Protein AF-A0A855X5H6-F1 (afdb_monomer_lite)

Radius of gyration: 11.98 Å; chains: 1; bounding box: 23×28×37 Å

Organism: NCBI:txid2072418

Structure (mmCIF, N/CA/C/O backbone):
data_AF-A0A855X5H6-F1
#
_entry.id   AF-A0A855X5H6-F1
#
loop_
_atom_site.group_PDB
_atom_site.id
_atom_site.type_symbol
_atom_site.label_atom_id
_atom_site.label_alt_id
_atom_site.label_comp_id
_atom_site.label_asym_id
_atom_site.label_entity_id
_atom_site.label_seq_id
_atom_site.pdbx_PDB_ins_code
_atom_site.Cartn_x
_atom_site.Cartn_y
_atom_site.Cartn_z
_atom_site.occupancy
_atom_site.B_iso_or_equiv
_atom_site.auth_seq_id
_atom_site.auth_comp_id
_atom_site.auth_asym_id
_atom_site.auth_atom_id
_atom_site.pdbx_PDB_model_num
ATOM 1 N N . MET A 1 1 ? -7.395 -4.389 -3.357 1.00 89.38 1 MET A N 1
ATOM 2 C CA . MET A 1 1 ? -7.194 -4.976 -2.013 1.00 89.38 1 MET A CA 1
ATOM 3 C C . MET A 1 1 ? -6.964 -3.842 -1.040 1.00 89.38 1 MET A C 1
ATOM 5 O O . MET A 1 1 ? -6.500 -2.794 -1.471 1.00 89.38 1 MET A O 1
ATOM 9 N N . GLN A 1 2 ? -7.265 -4.033 0.241 1.00 91.44 2 GLN A N 1
ATOM 10 C CA . GLN A 1 2 ? -7.039 -3.009 1.257 1.00 91.44 2 GLN A CA 1
ATOM 11 C C . GLN A 1 2 ? -5.911 -3.440 2.193 1.00 91.44 2 GLN A C 1
ATOM 13 O O . GLN A 1 2 ? -5.823 -4.610 2.547 1.00 91.44 2 GLN A O 1
ATOM 18 N N . GLY A 1 3 ? -5.049 -2.507 2.583 1.00 93.25 3 GLY A N 1
ATOM 19 C CA . GLY A 1 3 ? -3.973 -2.763 3.536 1.00 93.25 3 GLY A CA 1
ATOM 20 C C . GLY A 1 3 ? -3.696 -1.544 4.399 1.00 93.25 3 GLY A C 1
ATOM 21 O O . GLY A 1 3 ? -3.971 -0.416 3.996 1.00 93.25 3 GLY A O 1
ATOM 22 N N . LYS A 1 4 ? -3.164 -1.771 5.595 1.00 94.81 4 LYS A N 1
ATOM 23 C CA . LYS A 1 4 ? -2.699 -0.727 6.510 1.00 94.81 4 LYS A CA 1
ATOM 24 C C . LYS A 1 4 ? -1.206 -0.511 6.303 1.00 94.81 4 LYS A C 1
ATOM 26 O O . LYS A 1 4 ? -0.445 -1.477 6.322 1.00 94.81 4 LYS A O 1
ATOM 31 N N . ILE A 1 5 ? -0.783 0.738 6.145 1.00 93.94 5 ILE A N 1
ATOM 3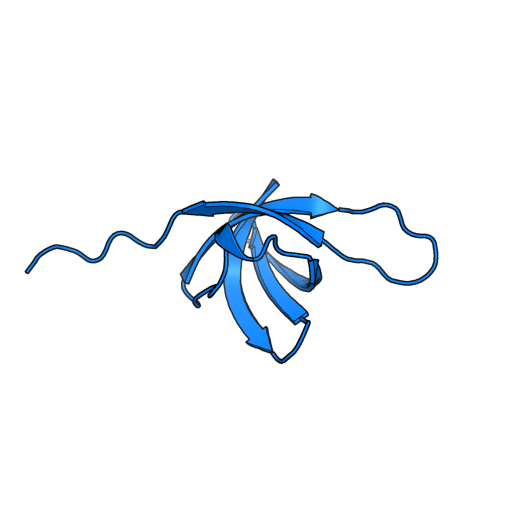2 C CA . ILE A 1 5 ? 0.636 1.085 6.077 1.00 93.94 5 ILE A CA 1
ATOM 33 C C . ILE A 1 5 ? 1.258 0.876 7.456 1.00 93.94 5 ILE A C 1
ATOM 35 O O . ILE A 1 5 ? 0.862 1.510 8.429 1.00 93.94 5 ILE A O 1
ATOM 39 N N . ILE A 1 6 ? 2.248 -0.006 7.543 1.00 94.56 6 ILE A N 1
ATOM 40 C CA . ILE A 1 6 ? 3.014 -0.267 8.773 1.00 94.56 6 ILE A CA 1
ATOM 41 C C . ILE A 1 6 ? 4.447 0.276 8.693 1.00 94.56 6 ILE A C 1
ATOM 43 O O . ILE A 1 6 ? 5.140 0.333 9.704 1.00 94.56 6 ILE A O 1
ATOM 47 N N . GLY A 1 7 ? 4.881 0.718 7.511 1.00 94.12 7 GLY A N 1
ATOM 48 C CA . GLY A 1 7 ? 6.182 1.339 7.287 1.00 94.12 7 GLY A CA 1
ATOM 49 C C . GLY A 1 7 ? 6.295 1.926 5.882 1.00 94.12 7 GLY A C 1
ATOM 50 O O . GLY A 1 7 ? 5.669 1.432 4.944 1.00 94.12 7 GLY A O 1
ATOM 51 N N . ILE A 1 8 ? 7.096 2.981 5.744 1.00 93.38 8 ILE A N 1
ATOM 52 C CA . ILE A 1 8 ? 7.386 3.653 4.473 1.00 93.38 8 ILE A CA 1
ATOM 53 C C . ILE A 1 8 ? 8.898 3.837 4.396 1.00 93.38 8 ILE A C 1
ATOM 55 O O . ILE A 1 8 ? 9.492 4.374 5.334 1.00 93.38 8 ILE A O 1
ATOM 59 N N . LYS A 1 9 ? 9.521 3.393 3.303 1.00 91.88 9 LYS A N 1
ATOM 60 C CA . LYS A 1 9 ? 10.956 3.569 3.072 1.00 91.88 9 LYS A CA 1
ATOM 61 C C . LYS A 1 9 ? 11.199 3.886 1.604 1.00 91.88 9 LYS A C 1
ATOM 63 O O . LYS A 1 9 ? 11.011 3.021 0.764 1.00 91.88 9 LYS A O 1
ATOM 68 N N . GLU A 1 10 ? 11.638 5.110 1.321 1.00 86.50 10 GLU A N 1
ATOM 69 C CA . GLU A 1 10 ? 11.922 5.577 -0.045 1.00 86.50 10 GLU A CA 1
ATOM 70 C C . GLU A 1 10 ? 10.726 5.343 -0.992 1.00 86.50 10 GLU A C 1
ATOM 72 O O . GLU A 1 10 ? 9.695 5.999 -0.838 1.00 86.50 10 GLU A O 1
ATOM 77 N N . ASP A 1 11 ? 10.844 4.416 -1.944 1.00 86.00 11 ASP A N 1
ATOM 78 C CA . ASP A 1 11 ? 9.820 4.014 -2.913 1.00 86.00 11 ASP A CA 1
ATOM 79 C C . ASP A 1 11 ? 9.093 2.704 -2.547 1.00 86.00 11 ASP A C 1
ATOM 81 O O . ASP A 1 11 ? 8.296 2.192 -3.338 1.00 86.00 11 ASP A O 1
ATOM 85 N N . GLU A 1 12 ? 9.327 2.169 -1.346 1.00 91.25 12 GLU A N 1
ATOM 86 C CA . GLU A 1 12 ? 8.696 0.961 -0.817 1.00 91.25 12 GLU A CA 1
ATOM 87 C C . GLU A 1 12 ? 7.663 1.254 0.279 1.00 91.25 12 GLU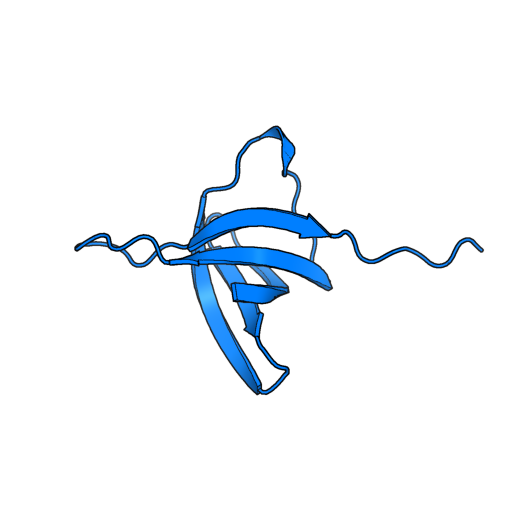 A C 1
ATOM 89 O O . GLU A 1 12 ? 7.854 2.082 1.178 1.00 91.25 12 GLU A O 1
ATOM 94 N N . LEU A 1 13 ? 6.567 0.495 0.232 1.00 92.50 13 LEU A N 1
ATOM 95 C CA . LEU A 1 13 ? 5.548 0.447 1.272 1.00 92.50 13 LEU A CA 1
ATOM 96 C C . LEU A 1 13 ? 5.523 -0.917 1.932 1.00 92.50 13 LEU A C 1
ATOM 98 O O . LEU A 1 13 ? 5.477 -1.932 1.242 1.00 92.50 13 LEU A O 1
ATOM 102 N N . TYR A 1 14 ? 5.454 -0.917 3.259 1.00 94.62 14 TYR A N 1
ATOM 103 C CA . TYR A 1 14 ? 5.168 -2.095 4.065 1.00 94.62 14 TYR A CA 1
ATOM 104 C C . TYR A 1 14 ? 3.689 -2.068 4.433 1.00 94.62 14 TYR A C 1
ATOM 106 O O . TYR A 1 14 ? 3.216 -1.122 5.072 1.00 94.62 14 TYR A O 1
ATOM 114 N N . LEU A 1 15 ? 2.961 -3.104 4.027 1.00 94.00 15 LEU A N 1
ATOM 115 C CA . LEU A 1 15 ? 1.524 -3.224 4.220 1.00 94.00 15 LEU A CA 1
ATOM 116 C C . LEU A 1 15 ? 1.185 -4.442 5.069 1.00 94.00 15 LEU A C 1
ATOM 118 O O . LEU A 1 15 ? 1.744 -5.523 4.887 1.00 94.00 15 LEU A O 1
ATOM 122 N N . GLU A 1 16 ? 0.219 -4.256 5.960 1.00 94.62 16 GLU A N 1
ATOM 123 C CA . GLU A 1 16 ? -0.491 -5.327 6.650 1.00 94.62 16 GLU A CA 1
ATOM 124 C C . GLU A 1 16 ? -1.891 -5.468 6.038 1.00 94.62 16 GLU A C 1
ATOM 126 O O . GLU A 1 16 ? -2.676 -4.516 6.039 1.00 94.62 16 GLU A O 1
ATOM 131 N N . VAL A 1 17 ? -2.190 -6.642 5.487 1.00 91.06 17 VAL A N 1
ATOM 132 C CA . VAL A 1 17 ? -3.470 -7.007 4.864 1.00 91.06 17 VAL A CA 1
ATOM 133 C C . VAL A 1 17 ? -4.143 -8.069 5.726 1.00 91.06 17 VAL A C 1
ATOM 135 O O . VAL A 1 17 ? -3.491 -9.021 6.159 1.00 91.06 17 VAL A O 1
ATOM 138 N N . ASP A 1 18 ? -5.435 -7.873 5.999 1.00 85.81 18 ASP A N 1
ATOM 139 C CA . ASP A 1 18 ? -6.277 -8.774 6.800 1.00 85.81 18 ASP A CA 1
ATOM 140 C C . ASP A 1 18 ? -5.665 -9.172 8.160 1.00 85.81 18 ASP A C 1
ATOM 142 O O . ASP A 1 18 ? -5.872 -10.277 8.648 1.00 85.81 18 ASP A O 1
ATOM 146 N N . GLU A 1 19 ? -4.867 -8.277 8.760 1.00 78.19 19 GLU A N 1
ATOM 147 C CA . GLU A 1 19 ? -4.197 -8.443 10.069 1.00 78.19 19 GLU A CA 1
ATOM 148 C C . GLU A 1 19 ? -3.245 -9.652 10.184 1.00 78.19 19 GLU A C 1
ATOM 150 O O . GLU A 1 19 ? -2.709 -9.926 11.256 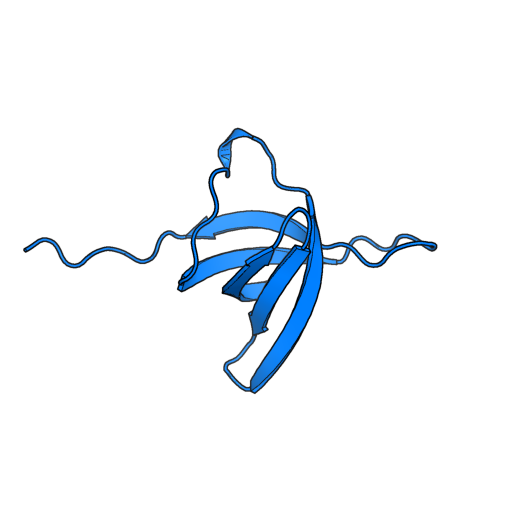1.00 78.19 19 GLU A O 1
ATOM 155 N N . GLN A 1 20 ? -2.986 -10.355 9.081 1.00 80.06 20 GLN A N 1
ATOM 156 C CA . GLN A 1 20 ? -2.201 -11.592 9.061 1.00 80.06 20 GLN A CA 1
ATOM 157 C C . GLN A 1 20 ? -1.059 -11.537 8.050 1.00 80.06 20 GLN A C 1
ATOM 159 O O . GLN A 1 20 ? 0.033 -12.040 8.318 1.00 80.06 20 GLN A O 1
ATOM 164 N N . LEU A 1 21 ? -1.286 -10.915 6.892 1.00 87.56 21 LEU A N 1
ATOM 165 C CA . LEU A 1 21 ? -0.328 -10.923 5.798 1.00 87.56 21 LEU A CA 1
ATOM 166 C C . LEU A 1 21 ? 0.444 -9.609 5.772 1.00 87.56 21 LEU A C 1
ATOM 168 O O . LEU A 1 21 ? -0.113 -8.540 5.526 1.00 87.56 21 LEU A O 1
ATOM 172 N N . ARG A 1 22 ? 1.753 -9.699 6.010 1.00 91.69 22 ARG A N 1
ATOM 173 C CA . ARG A 1 22 ? 2.676 -8.566 5.933 1.00 91.69 22 ARG A CA 1
ATOM 174 C C . ARG A 1 22 ? 3.583 -8.733 4.735 1.00 91.69 22 ARG A C 1
ATOM 176 O O . ARG A 1 22 ? 4.240 -9.761 4.597 1.00 91.69 22 ARG A O 1
ATOM 183 N N . PHE A 1 23 ? 3.642 -7.718 3.890 1.00 89.94 23 PHE A N 1
ATOM 184 C CA . PHE A 1 23 ? 4.565 -7.697 2.763 1.00 89.94 23 PHE A CA 1
ATOM 185 C C . PHE A 1 23 ? 5.024 -6.274 2.480 1.00 89.94 23 PHE A C 1
ATOM 187 O O . PHE A 1 23 ? 4.412 -5.306 2.935 1.00 89.94 23 PHE A O 1
ATOM 194 N N . HIS A 1 24 ? 6.108 -6.155 1.720 1.00 90.44 24 HIS A N 1
ATOM 195 C CA . HIS A 1 24 ? 6.533 -4.885 1.161 1.00 90.44 24 HIS A CA 1
ATOM 196 C C . HIS A 1 24 ? 6.585 -4.961 -0.355 1.00 90.44 24 HIS A C 1
ATOM 198 O O . HIS A 1 24 ? 6.785 -6.025 -0.942 1.00 90.44 24 HIS A O 1
ATOM 204 N N . SER A 1 25 ? 6.342 -3.826 -0.990 1.00 91.12 25 SER A N 1
ATOM 205 C CA . SER A 1 25 ? 6.409 -3.696 -2.436 1.00 91.12 25 SER A CA 1
ATOM 206 C C . SER A 1 25 ? 6.683 -2.245 -2.788 1.00 91.12 25 SER A C 1
ATOM 208 O O . SER A 1 25 ? 6.289 -1.328 -2.058 1.00 91.12 25 SER A O 1
ATOM 210 N N . ARG A 1 26 ? 7.330 -2.034 -3.934 1.00 91.81 26 ARG A N 1
ATOM 211 C CA . ARG A 1 26 ? 7.400 -0.701 -4.519 1.00 91.81 26 ARG A CA 1
ATOM 212 C C . ARG A 1 26 ? 6.006 -0.190 -4.812 1.00 91.81 26 ARG A C 1
ATOM 214 O O . ARG A 1 26 ? 5.120 -0.969 -5.165 1.00 91.81 26 ARG A O 1
ATOM 221 N N . PHE A 1 27 ? 5.806 1.114 -4.722 1.00 91.06 27 PHE A N 1
ATOM 222 C CA . PHE A 1 27 ? 4.489 1.682 -4.960 1.00 91.06 27 PHE A CA 1
ATOM 223 C C . PHE A 1 27 ? 4.504 2.839 -5.945 1.00 91.06 27 PHE A C 1
ATOM 225 O O . PHE A 1 27 ? 5.483 3.558 -6.108 1.00 91.06 27 PHE A O 1
ATOM 232 N N . VAL A 1 28 ? 3.360 3.029 -6.595 1.00 90.31 28 VAL A N 1
ATOM 233 C CA . VAL A 1 28 ? 3.069 4.225 -7.380 1.00 90.31 28 VAL A CA 1
ATOM 234 C C . VAL A 1 28 ? 1.800 4.849 -6.822 1.00 90.31 28 VAL A C 1
ATOM 236 O O . VAL A 1 28 ? 0.736 4.221 -6.807 1.00 90.31 28 VAL A O 1
ATOM 239 N N . ALA A 1 29 ? 1.911 6.098 -6.375 1.00 89.94 29 ALA A N 1
ATOM 240 C CA . ALA A 1 29 ? 0.799 6.885 -5.860 1.00 89.94 29 ALA A CA 1
ATOM 241 C C . ALA A 1 29 ? 0.649 8.188 -6.666 1.00 89.94 29 ALA A C 1
ATOM 243 O O . ALA A 1 29 ? 1.628 8.923 -6.826 1.00 89.94 29 ALA A O 1
ATOM 244 N N . PRO A 1 30 ? -0.561 8.519 -7.155 1.00 88.31 30 PRO A N 1
ATOM 245 C CA . PRO A 1 30 ? -0.860 9.847 -7.685 1.00 88.31 30 PRO A CA 1
ATOM 246 C C . PRO A 1 30 ? -0.462 10.944 -6.686 1.00 88.31 30 PRO A C 1
ATOM 248 O O . PRO A 1 30 ? -0.720 10.787 -5.496 1.00 88.31 30 PRO A O 1
ATOM 251 N N . GLN A 1 31 ? 0.085 12.074 -7.154 1.00 86.75 31 GLN A N 1
ATOM 252 C CA . GLN A 1 31 ? 0.519 13.178 -6.273 1.00 86.75 31 GLN A CA 1
ATOM 253 C C . GLN A 1 31 ? -0.581 13.654 -5.310 1.00 86.75 31 GLN A C 1
ATOM 255 O O . GLN A 1 31 ? -0.299 13.967 -4.164 1.00 86.75 31 GLN A O 1
ATOM 260 N N . ARG A 1 32 ? -1.850 13.629 -5.738 1.00 87.81 32 ARG A N 1
ATOM 261 C CA . ARG A 1 32 ? -3.014 13.990 -4.904 1.00 87.81 32 ARG A CA 1
ATOM 262 C C . ARG A 1 32 ? -3.261 13.071 -3.697 1.00 87.81 32 ARG A C 1
ATOM 264 O O . ARG A 1 32 ? -4.039 13.432 -2.828 1.00 87.81 32 ARG A O 1
ATOM 271 N N . LEU A 1 33 ? -2.702 11.859 -3.711 1.00 85.25 33 LEU A N 1
ATOM 272 C CA . LEU A 1 33 ? -2.810 10.876 -2.626 1.00 85.25 33 LEU A CA 1
ATOM 273 C C . LEU A 1 33 ? -1.568 10.881 -1.727 1.00 85.25 33 LEU A C 1
ATOM 275 O O . LEU A 1 33 ? -1.475 10.062 -0.822 1.00 85.25 33 LEU A O 1
ATOM 279 N N . GLN A 1 34 ? -0.603 11.755 -2.010 1.00 84.44 34 GLN A N 1
ATOM 280 C CA . GLN A 1 34 ? 0.587 11.949 -1.197 1.00 84.44 34 GLN A CA 1
ATOM 281 C C . GLN A 1 34 ? 0.417 13.202 -0.317 1.00 84.44 34 GLN A C 1
ATOM 283 O O . GLN A 1 34 ? -0.279 14.135 -0.724 1.00 84.44 34 GLN A O 1
ATOM 288 N N . PRO A 1 35 ? 1.080 13.271 0.850 1.00 87.69 35 PRO A N 1
ATOM 289 C CA . PRO A 1 35 ? 1.931 12.236 1.441 1.00 87.69 35 PRO A CA 1
ATOM 290 C C . PRO A 1 35 ? 1.127 11.058 2.010 1.00 87.69 35 PRO A C 1
ATOM 292 O O . PRO A 1 35 ? -0.033 11.200 2.379 1.00 87.69 35 PRO A O 1
ATOM 295 N N . LEU A 1 36 ? 1.768 9.891 2.067 1.00 89.94 36 LEU A N 1
ATOM 296 C CA . LEU A 1 36 ? 1.244 8.710 2.754 1.00 89.94 36 LEU A CA 1
ATOM 297 C C . LEU A 1 36 ? 1.816 8.666 4.168 1.00 89.94 36 LEU A C 1
ATOM 299 O O . LEU A 1 36 ? 2.985 9.010 4.366 1.00 89.94 36 LEU A O 1
ATOM 303 N N . HIS A 1 37 ? 1.031 8.195 5.131 1.00 92.00 37 HIS A N 1
ATOM 304 C CA . HIS A 1 37 ? 1.470 8.063 6.512 1.00 92.00 37 HIS A CA 1
ATOM 305 C C . HIS A 1 37 ? 1.348 6.628 7.020 1.00 92.00 37 HIS A C 1
ATOM 307 O O . HIS A 1 37 ? 0.513 5.836 6.585 1.00 92.00 37 HIS A O 1
ATOM 313 N N . VAL A 1 38 ? 2.209 6.286 7.980 1.00 92.44 38 VAL A N 1
ATOM 314 C CA . VAL A 1 38 ? 2.062 5.043 8.743 1.00 92.44 38 VAL A CA 1
ATOM 315 C C . VAL A 1 38 ? 0.714 5.082 9.466 1.00 92.44 38 VAL A C 1
ATOM 317 O O . VAL A 1 38 ? 0.319 6.125 9.979 1.00 92.44 38 VAL A O 1
ATOM 320 N N . LEU A 1 39 ? 0.042 3.931 9.512 1.00 92.31 39 LEU A N 1
ATOM 321 C CA . LEU A 1 39 ? -1.330 3.693 9.975 1.00 92.31 39 LEU A CA 1
ATOM 322 C C . LEU A 1 39 ? -2.448 4.070 8.993 1.00 92.31 39 LEU A C 1
ATOM 324 O O . LEU A 1 39 ? -3.589 3.674 9.245 1.00 92.31 39 LEU A O 1
ATOM 328 N N . ASP A 1 40 ? -2.157 4.728 7.867 1.00 92.19 40 ASP A N 1
ATOM 329 C CA . ASP A 1 40 ? -3.175 4.954 6.837 1.00 92.19 40 ASP A CA 1
ATOM 330 C C . ASP A 1 40 ? -3.642 3.627 6.233 1.00 92.19 40 ASP A C 1
ATOM 332 O O . ASP A 1 40 ? -2.857 2.691 6.031 1.00 92.19 40 ASP A O 1
ATOM 336 N N . ARG A 1 41 ? -4.933 3.545 5.905 1.00 92.75 41 ARG A N 1
ATOM 337 C CA . ARG A 1 41 ? -5.484 2.417 5.149 1.00 92.75 41 ARG A CA 1
ATOM 338 C C . ARG A 1 41 ? -5.505 2.786 3.677 1.00 92.75 41 ARG A C 1
ATOM 340 O O . ARG A 1 41 ? -6.065 3.804 3.290 1.00 92.75 41 ARG A O 1
ATOM 347 N N . VAL A 1 42 ? -4.926 1.948 2.833 1.00 93.19 42 VAL A N 1
ATOM 348 C CA . VAL A 1 42 ? -4.855 2.182 1.391 1.00 93.19 42 VAL A CA 1
ATOM 349 C C . VAL A 1 42 ? -5.590 1.097 0.630 1.00 93.19 42 VAL A C 1
ATOM 351 O O . VAL A 1 42 ? -5.493 -0.084 0.963 1.00 93.19 42 VAL A O 1
ATOM 354 N N . ASN A 1 43 ? -6.311 1.494 -0.417 1.00 94.31 43 ASN A N 1
ATOM 355 C CA . ASN A 1 43 ? -6.786 0.557 -1.428 1.00 94.31 43 ASN A CA 1
ATOM 356 C C . ASN A 1 43 ? -5.779 0.532 -2.574 1.00 94.31 43 ASN A C 1
ATOM 358 O O . ASN A 1 43 ? -5.392 1.578 -3.101 1.00 94.31 43 ASN A O 1
ATOM 362 N N . PHE A 1 44 ? -5.337 -0.660 -2.946 1.00 93.06 44 PHE A N 1
ATOM 363 C CA . PHE A 1 44 ? -4.287 -0.847 -3.927 1.00 93.06 44 PHE A CA 1
ATOM 364 C C . PHE A 1 44 ? -4.534 -2.073 -4.807 1.00 93.06 44 PHE A C 1
ATOM 366 O O . PHE A 1 44 ? -5.268 -3.004 -4.463 1.00 93.06 44 PHE A O 1
ATOM 373 N N . SER A 1 45 ? -3.886 -2.077 -5.964 1.00 92.25 45 SER A N 1
ATOM 374 C CA . SER A 1 45 ? -3.880 -3.196 -6.907 1.00 92.25 45 SER A CA 1
ATOM 375 C C . SER A 1 45 ? -2.450 -3.577 -7.255 1.00 92.25 45 SER A C 1
ATOM 377 O O . SER A 1 45 ? -1.614 -2.689 -7.433 1.00 92.25 45 SER A O 1
ATOM 379 N N . PHE A 1 46 ? -2.179 -4.872 -7.415 1.00 89.56 46 PHE A N 1
ATOM 380 C CA . PHE A 1 46 ? -0.923 -5.317 -8.012 1.00 89.56 46 PHE A CA 1
ATOM 381 C C . PHE A 1 46 ? -0.864 -4.886 -9.472 1.00 89.56 46 PHE A C 1
ATOM 383 O O . PHE A 1 46 ? -1.834 -5.047 -10.216 1.00 89.56 46 PHE A O 1
ATOM 390 N N . VAL A 1 47 ? 0.274 -4.334 -9.876 1.00 86.81 47 VAL A N 1
ATOM 391 C CA . VAL A 1 47 ? 0.561 -4.083 -11.282 1.00 86.81 47 VAL A CA 1
ATOM 392 C C . VAL A 1 47 ? 1.268 -5.326 -11.819 1.00 86.81 47 VAL A C 1
ATOM 394 O O . VAL A 1 47 ? 2.360 -5.643 -11.343 1.00 86.81 47 VAL A O 1
ATOM 397 N N . PRO A 1 48 ? 0.677 -6.053 -12.782 1.00 72.50 48 PRO A N 1
ATOM 398 C CA . PRO A 1 48 ? 1.349 -7.170 -13.427 1.00 72.50 48 PRO A CA 1
ATOM 399 C C . PRO A 1 48 ? 2.459 -6.607 -14.322 1.00 72.50 48 PRO A C 1
ATOM 401 O O . PRO A 1 48 ? 2.233 -6.278 -15.482 1.00 72.50 48 PRO A O 1
ATOM 404 N N . SER A 1 49 ? 3.653 -6.430 -13.763 1.00 64.69 49 SER A N 1
ATOM 405 C CA . SER A 1 49 ? 4.853 -6.060 -14.509 1.00 64.69 49 SER A CA 1
ATOM 406 C C . SER A 1 49 ? 5.871 -7.187 -14.392 1.00 64.69 49 SER A C 1
ATOM 408 O O . SER A 1 49 ? 6.151 -7.660 -13.294 1.00 64.69 49 SER A O 1
ATOM 410 N N . GLY A 1 50 ? 6.415 -7.630 -15.527 1.00 61.59 50 GLY A N 1
ATOM 411 C CA . GLY A 1 50 ? 7.300 -8.798 -15.617 1.00 61.59 50 GLY A CA 1
ATOM 412 C C . GLY A 1 50 ? 8.698 -8.615 -15.015 1.00 61.59 50 GLY A C 1
ATOM 413 O O . GLY A 1 50 ? 9.495 -9.543 -15.081 1.00 61.59 50 GLY A O 1
ATOM 414 N N . THR A 1 51 ? 9.017 -7.445 -14.454 1.00 68.69 51 THR A N 1
ATOM 415 C CA . THR A 1 51 ? 10.364 -7.123 -13.952 1.00 68.69 51 THR A CA 1
ATOM 416 C C . THR A 1 51 ? 10.406 -6.719 -12.482 1.00 68.69 51 THR A C 1
ATOM 418 O O . THR A 1 51 ? 11.307 -7.163 -11.777 1.00 68.69 51 THR A O 1
ATOM 421 N N . VAL A 1 52 ? 9.460 -5.910 -11.988 1.00 68.31 52 VAL A N 1
ATOM 422 C CA . VAL A 1 52 ? 9.434 -5.481 -10.578 1.00 68.31 52 VAL A CA 1
ATOM 423 C C . VAL A 1 52 ? 7.998 -5.486 -10.050 1.00 68.31 52 VAL A C 1
ATOM 425 O O . VAL A 1 52 ? 7.164 -4.754 -10.590 1.00 68.31 52 VAL A O 1
ATOM 428 N N . PRO A 1 53 ? 7.690 -6.269 -8.999 1.00 75.00 53 PRO A N 1
ATOM 429 C CA . PRO A 1 53 ? 6.368 -6.261 -8.394 1.00 75.00 53 PRO A CA 1
ATOM 430 C C . PRO A 1 53 ? 6.143 -4.919 -7.699 1.00 75.00 53 PRO A C 1
ATOM 432 O O . PRO A 1 53 ? 6.822 -4.584 -6.724 1.00 75.00 53 PRO A O 1
ATOM 435 N N . CYS A 1 54 ? 5.183 -4.151 -8.208 1.00 88.56 54 CYS A N 1
ATOM 436 C CA . CYS A 1 54 ? 4.754 -2.905 -7.597 1.00 88.56 54 CYS A CA 1
ATOM 437 C C . CYS A 1 54 ?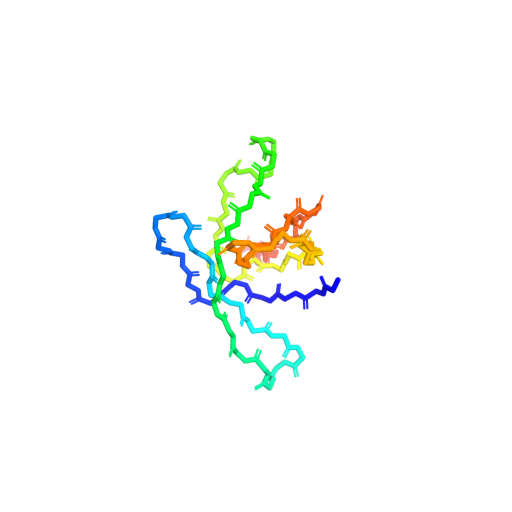 3.241 -2.874 -7.386 1.00 88.56 54 CYS A C 1
ATOM 439 O O . CYS A 1 54 ? 2.461 -3.550 -8.068 1.00 88.56 54 CYS A O 1
ATOM 441 N N . ILE A 1 55 ? 2.823 -2.061 -6.425 1.00 91.38 55 ILE A N 1
ATOM 442 C CA . ILE A 1 55 ? 1.423 -1.793 -6.135 1.00 91.38 55 ILE A CA 1
ATOM 443 C C . ILE A 1 55 ? 1.051 -0.383 -6.580 1.00 91.38 55 ILE A C 1
ATOM 445 O O . ILE A 1 55 ? 1.792 0.582 -6.400 1.00 91.38 55 ILE A O 1
ATOM 449 N N . LYS A 1 56 ? -0.136 -0.242 -7.158 1.00 92.12 56 LYS A N 1
ATOM 450 C CA . LYS A 1 56 ? -0.713 1.064 -7.466 1.00 92.12 56 LYS A CA 1
ATOM 451 C C . LYS A 1 56 ? -1.710 1.434 -6.383 1.00 92.12 56 LYS A C 1
ATOM 453 O O . LYS A 1 56 ? -2.686 0.710 -6.191 1.00 92.12 56 LYS A O 1
ATOM 458 N N . ILE A 1 57 ? -1.491 2.568 -5.727 1.00 93.25 57 ILE A N 1
ATOM 459 C CA . ILE A 1 57 ? -2.422 3.096 -4.728 1.00 93.25 57 ILE A CA 1
ATOM 460 C C . ILE A 1 57 ? -3.558 3.818 -5.445 1.00 93.25 57 ILE A C 1
ATOM 462 O O . ILE A 1 57 ? -3.339 4.722 -6.254 1.00 93.25 57 ILE A O 1
ATOM 466 N N . GLN A 1 58 ? -4.778 3.385 -5.158 1.00 93.12 58 GLN A N 1
ATOM 467 C CA . GLN A 1 58 ? -6.004 3.884 -5.771 1.00 93.12 58 GLN A CA 1
ATOM 468 C C . GLN A 1 58 ? -6.691 4.920 -4.880 1.00 93.12 58 GLN A C 1
ATOM 470 O O . GLN A 1 58 ? -7.187 5.929 -5.383 1.00 93.12 58 GLN A O 1
ATOM 475 N N . SER A 1 59 ? -6.680 4.693 -3.568 1.00 93.06 59 SER A N 1
ATOM 476 C CA . SER A 1 59 ? -7.217 5.609 -2.565 1.00 93.06 59 SER A CA 1
ATOM 477 C C . SER A 1 59 ? -6.502 5.438 -1.227 1.00 93.06 59 SER A C 1
ATOM 479 O O . SER A 1 59 ? -5.910 4.390 -0.953 1.00 93.06 59 SER A O 1
ATOM 481 N N . VAL A 1 60 ? -6.569 6.485 -0.409 1.00 93.19 60 VAL A N 1
ATOM 482 C CA . VAL A 1 60 ? -6.014 6.540 0.944 1.00 93.19 60 VAL A CA 1
ATOM 483 C C . VAL A 1 60 ? -7.138 6.980 1.869 1.00 93.19 60 VAL A C 1
ATOM 485 O O . VAL A 1 60 ? -7.809 7.974 1.598 1.00 93.19 60 VAL A O 1
ATOM 488 N N . GLU A 1 61 ? -7.349 6.224 2.932 1.00 91.94 61 GLU A N 1
ATOM 489 C CA . GLU A 1 61 ? -8.220 6.561 4.044 1.00 91.94 61 GLU A CA 1
ATOM 490 C C . GLU A 1 61 ? -7.315 6.895 5.236 1.00 91.94 61 GLU A C 1
ATOM 492 O O . GLU A 1 61 ? -6.705 5.989 5.821 1.00 91.94 61 GLU A O 1
ATOM 497 N N . PRO A 1 62 ? -7.166 8.192 5.562 1.00 84.12 62 PRO A N 1
ATOM 498 C CA . PRO A 1 62 ? -6.366 8.615 6.696 1.00 84.12 62 PRO A CA 1
ATOM 499 C C . PRO A 1 62 ? -6.934 8.011 7.969 1.00 84.12 62 PRO A C 1
ATOM 501 O O . PRO A 1 62 ? -8.157 7.986 8.150 1.00 84.12 62 PRO A O 1
ATOM 504 N N . GLN A 1 63 ? -6.069 7.580 8.885 1.00 76.31 63 GLN A N 1
ATOM 505 C CA . GLN A 1 63 ? -6.554 7.206 10.207 1.00 76.31 63 GLN A CA 1
ATOM 506 C C . GLN A 1 63 ? -7.193 8.451 10.836 1.00 76.31 63 GLN A C 1
A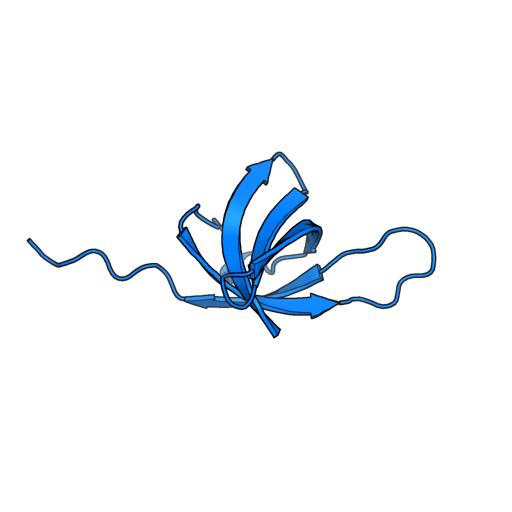TOM 508 O O . GLN A 1 63 ? -6.515 9.444 11.109 1.00 76.31 63 GLN A O 1
ATOM 513 N N . VAL A 1 64 ? -8.518 8.427 11.006 1.00 65.19 64 VAL A N 1
ATOM 514 C CA . VAL A 1 64 ? -9.271 9.522 11.618 1.00 65.19 64 VAL A CA 1
ATOM 515 C C . VAL A 1 64 ? -8.658 9.772 12.991 1.00 65.19 64 VAL A C 1
ATOM 517 O O . VAL A 1 64 ? -8.814 8.960 13.902 1.00 65.19 64 VAL A O 1
ATOM 5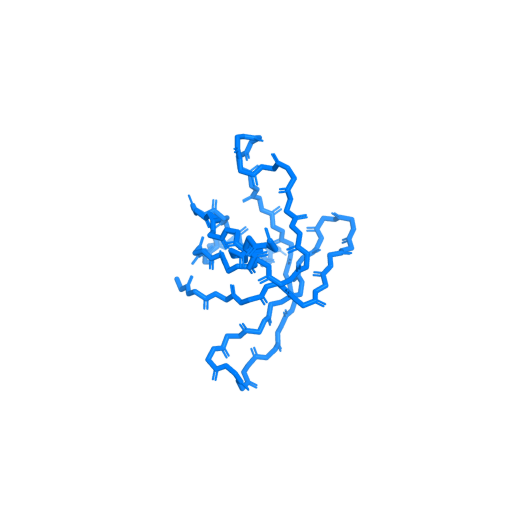20 N N . ARG A 1 65 ? -7.915 10.878 13.139 1.00 58.59 65 ARG A N 1
ATOM 521 C CA . ARG A 1 65 ? -7.464 11.329 14.457 1.00 58.59 65 ARG A CA 1
ATOM 522 C C . ARG A 1 65 ? -8.727 11.516 15.297 1.00 58.59 65 ARG A C 1
ATOM 524 O O . ARG A 1 65 ? -9.620 12.232 14.830 1.00 58.59 65 ARG A O 1
ATOM 531 N N . PRO A 1 66 ? -8.846 10.917 16.494 1.00 47.94 66 PRO A N 1
ATOM 532 C CA . PRO A 1 66 ? -9.905 11.326 17.397 1.00 47.94 66 PRO A CA 1
ATOM 533 C C . PRO A 1 66 ? -9.747 12.834 17.602 1.00 47.94 66 PRO A C 1
ATOM 535 O O . PRO A 1 66 ? -8.667 13.309 17.960 1.00 47.94 66 PRO A O 1
ATOM 538 N N . ARG A 1 67 ? -10.796 13.594 17.262 1.00 51.94 67 ARG A N 1
ATOM 539 C CA . ARG A 1 67 ? -10.888 14.999 17.654 1.00 51.94 67 ARG A CA 1
ATOM 540 C C . ARG A 1 67 ? -10.837 15.000 19.180 1.00 51.94 67 ARG A C 1
ATOM 542 O O . ARG A 1 67 ? -11.738 14.445 19.804 1.00 51.94 67 ARG A O 1
ATOM 549 N N . ALA A 1 68 ? -9.736 15.513 19.721 1.00 45.81 68 ALA A N 1
ATOM 550 C CA . ALA A 1 68 ? -9.658 15.917 21.116 1.00 45.81 68 ALA A CA 1
ATOM 551 C C . ALA A 1 68 ? -10.623 17.082 21.363 1.00 45.81 68 ALA A C 1
ATOM 553 O O . ALA A 1 68 ? -10.827 17.877 20.411 1.00 45.81 68 ALA A O 1
#

Secondary structure (DSSP, 8-state):
-EEEEEEEETTEEEEEETTTEEEEEEEE--GGGPSP-TT-EEEEEEE--SS--EEEEEEEE-------

pLDDT: mean 85.64, std 11.69, range [45.81, 94.81]

Foldseek 3Di:
DKWFFQDDDDQKTWTDDPVPDTDMFGEDEDPVQDDDDHRKMFDWDWDPDPPGTYIYTDHIHGPPDPDD

Sequence (68 aa):
MQGKIIGIKEDELYLEVDEQLRFHSRFVAPQRLQPLHVLDRVNFSFVPSGTVPCIKIQSVEPQVRPRA